Protein AF-A0A931K0H1-F1 (afdb_monomer_lite)

Radius of gyration: 16.87 Å; chains: 1; bounding box: 22×52×44 Å

Structure (mmCIF, N/CA/C/O backbone):
data_AF-A0A931K0H1-F1
#
_entry.id   AF-A0A931K0H1-F1
#
loop_
_atom_site.group_PDB
_atom_site.id
_atom_site.type_symbol
_atom_site.label_atom_id
_atom_site.label_alt_id
_atom_site.label_comp_id
_atom_site.label_asym_id
_atom_site.label_entity_id
_atom_site.label_seq_id
_atom_site.pdbx_PDB_ins_code
_atom_site.Cartn_x
_atom_site.Cartn_y
_atom_site.Cartn_z
_atom_site.occupancy
_atom_site.B_iso_or_equiv
_atom_site.auth_seq_id
_atom_site.auth_comp_id
_atom_site.auth_asym_id
_atom_site.auth_atom_id
_atom_site.pdbx_PDB_model_num
ATOM 1 N N . MET A 1 1 ? -1.322 1.749 -19.713 1.00 59.88 1 MET A N 1
ATOM 2 C CA . MET A 1 1 ? -0.514 2.355 -18.630 1.00 59.88 1 MET A CA 1
ATOM 3 C C . MET A 1 1 ? 0.472 1.309 -18.141 1.00 59.88 1 MET A C 1
ATOM 5 O O . MET A 1 1 ? 0.106 0.142 -18.117 1.00 59.88 1 MET A O 1
ATOM 9 N N . SER A 1 2 ? 1.706 1.688 -17.807 1.00 84.31 2 SER A N 1
ATOM 10 C CA . SER A 1 2 ? 2.640 0.788 -17.116 1.00 84.31 2 SER A CA 1
ATOM 11 C C . SER A 1 2 ? 2.111 0.488 -15.710 1.00 84.31 2 SER A C 1
ATOM 13 O O . SER A 1 2 ? 1.682 1.417 -15.027 1.00 84.31 2 SER A O 1
ATOM 15 N N . TRP A 1 3 ? 2.132 -0.776 -15.285 1.00 93.19 3 TRP A N 1
ATOM 16 C CA . TRP A 1 3 ? 1.662 -1.197 -13.960 1.00 93.19 3 TRP A CA 1
ATOM 17 C C . TRP A 1 3 ? 2.408 -0.461 -12.834 1.00 93.19 3 TRP A C 1
ATOM 19 O O . TRP A 1 3 ? 3.633 -0.319 -12.902 1.00 93.19 3 TRP A O 1
ATOM 29 N N . ASN A 1 4 ? 1.680 -0.010 -11.804 1.00 96.75 4 ASN A N 1
ATOM 30 C CA . ASN A 1 4 ? 2.255 0.597 -10.607 1.00 96.75 4 ASN A CA 1
ATOM 31 C C . ASN A 1 4 ? 1.677 -0.013 -9.328 1.00 96.75 4 ASN A C 1
ATOM 33 O O . ASN A 1 4 ? 0.460 -0.061 -9.164 1.00 96.75 4 ASN A O 1
ATOM 37 N N . VAL A 1 5 ? 2.541 -0.402 -8.391 1.00 97.06 5 VAL A N 1
ATOM 38 C CA . VAL A 1 5 ? 2.128 -1.065 -7.148 1.00 97.06 5 VAL A CA 1
ATOM 39 C C . VAL A 1 5 ? 1.217 -0.200 -6.273 1.00 97.06 5 VAL A C 1
ATOM 41 O O . VAL A 1 5 ? 0.266 -0.704 -5.689 1.00 97.06 5 VAL A O 1
ATOM 44 N N . VAL A 1 6 ? 1.466 1.110 -6.174 1.00 97.19 6 VAL A N 1
ATOM 45 C CA . VAL A 1 6 ? 0.649 1.992 -5.323 1.00 97.19 6 VAL A CA 1
ATOM 46 C C . VAL A 1 6 ? -0.725 2.209 -5.942 1.00 97.19 6 VAL A C 1
ATOM 48 O O . VAL A 1 6 ? -1.716 2.216 -5.218 1.00 97.19 6 VAL A O 1
ATOM 51 N N . ASP A 1 7 ? -0.786 2.346 -7.264 1.00 97.06 7 ASP A N 1
ATOM 52 C CA . ASP A 1 7 ? -2.053 2.515 -7.976 1.00 97.06 7 ASP A CA 1
ATOM 53 C C . ASP A 1 7 ? -2.883 1.229 -7.929 1.00 97.06 7 ASP A C 1
ATOM 55 O O . ASP A 1 7 ? -4.067 1.281 -7.608 1.00 97.06 7 ASP A O 1
ATOM 59 N N . HIS A 1 8 ? -2.238 0.071 -8.078 1.00 96.75 8 HIS A N 1
ATOM 60 C CA . HIS A 1 8 ? -2.880 -1.225 -7.895 1.00 96.75 8 HIS A CA 1
ATOM 61 C C . HIS A 1 8 ? -3.484 -1.394 -6.488 1.00 96.75 8 HIS A C 1
ATOM 63 O O . HIS A 1 8 ? -4.616 -1.848 -6.342 1.00 96.75 8 HIS A O 1
ATOM 69 N N . LEU A 1 9 ? -2.787 -0.962 -5.429 1.00 96.94 9 LEU A N 1
ATOM 70 C CA . LEU A 1 9 ? -3.344 -0.995 -4.070 1.00 96.94 9 LEU A CA 1
ATOM 71 C C . LEU A 1 9 ? -4.582 -0.094 -3.916 1.00 96.94 9 LEU A C 1
ATOM 73 O O . LEU A 1 9 ? -5.497 -0.437 -3.166 1.00 96.94 9 LEU A O 1
ATOM 77 N N . LEU A 1 10 ? -4.635 1.046 -4.612 1.00 96.81 10 LEU A N 1
ATOM 78 C CA . LEU A 1 10 ? -5.827 1.900 -4.620 1.00 96.81 10 LEU A CA 1
ATOM 79 C C . LEU A 1 10 ? -6.997 1.208 -5.333 1.00 96.81 10 LEU A C 1
ATOM 81 O O . LEU A 1 10 ? -8.118 1.226 -4.828 1.00 96.81 10 LEU A O 1
ATOM 85 N N . GLU A 1 11 ? -6.731 0.538 -6.455 1.00 95.81 11 GLU A N 1
ATOM 86 C CA . GLU A 1 11 ? -7.726 -0.251 -7.197 1.00 95.81 11 GLU A CA 1
ATOM 87 C C . GLU A 1 11 ? -8.282 -1.421 -6.370 1.00 95.81 11 GLU A C 1
ATOM 89 O O . GLU A 1 11 ? -9.476 -1.709 -6.436 1.00 95.81 11 GLU A O 1
ATOM 94 N N . LEU A 1 12 ? -7.453 -2.047 -5.526 1.00 94.94 12 LEU A N 1
ATOM 95 C CA . LEU A 1 12 ? -7.867 -3.111 -4.602 1.00 94.94 12 LEU A CA 1
ATOM 96 C C . LEU A 1 12 ? -8.744 -2.626 -3.433 1.00 94.94 12 LEU A C 1
ATOM 98 O O . LEU A 1 12 ? -9.278 -3.450 -2.688 1.00 94.94 12 LEU A O 1
ATOM 102 N N . GLY A 1 13 ? -8.910 -1.312 -3.259 1.00 95.69 13 GLY A N 1
ATOM 103 C CA . GLY A 1 13 ? -9.877 -0.736 -2.323 1.00 95.69 13 GLY A CA 1
ATOM 104 C C . GLY A 1 13 ? -9.297 0.199 -1.266 1.00 95.69 13 GLY A C 1
ATOM 105 O O . GLY A 1 13 ? -10.061 0.730 -0.452 1.00 95.69 13 GLY A O 1
ATOM 106 N N . PHE A 1 14 ? -7.981 0.450 -1.250 1.00 96.56 14 PHE A N 1
ATOM 107 C CA . PHE A 1 14 ? -7.453 1.525 -0.409 1.00 96.56 14 PHE A CA 1
ATOM 108 C C . PHE A 1 14 ? -7.957 2.864 -0.947 1.00 96.56 14 PHE A C 1
ATOM 110 O O . PHE A 1 14 ? -7.748 3.204 -2.106 1.00 96.56 14 PHE A O 1
ATOM 117 N N . LYS A 1 15 ? -8.602 3.672 -0.101 1.00 94.81 15 LYS A N 1
ATOM 118 C CA . LYS A 1 15 ? -9.233 4.918 -0.566 1.00 94.81 15 LYS A CA 1
ATOM 119 C C . LYS A 1 15 ? -8.217 6.018 -0.841 1.00 94.81 15 LYS A C 1
ATOM 121 O O . LYS A 1 15 ? -8.466 6.902 -1.654 1.00 94.81 15 LYS A O 1
ATOM 126 N N . THR A 1 16 ? -7.101 6.017 -0.112 1.00 96.75 16 THR A N 1
ATOM 127 C CA . THR A 1 16 ? -6.084 7.068 -0.197 1.00 96.75 16 THR A CA 1
ATOM 128 C C . THR A 1 16 ? -4.683 6.524 0.060 1.00 96.75 16 THR A C 1
ATOM 130 O O . THR A 1 16 ? -4.489 5.531 0.762 1.00 96.75 16 THR A O 1
ATOM 133 N N . GLN A 1 17 ? -3.674 7.254 -0.420 1.00 96.00 17 GLN A N 1
ATOM 134 C CA . GLN A 1 17 ? -2.272 6.994 -0.078 1.00 96.00 17 GLN A CA 1
ATOM 135 C C . GLN A 1 17 ? -1.997 7.100 1.431 1.00 96.00 17 GLN A C 1
ATOM 137 O O . GLN A 1 17 ? -1.103 6.428 1.939 1.00 96.00 17 GLN A O 1
ATOM 142 N N . ALA A 1 18 ? -2.773 7.907 2.162 1.00 96.44 18 ALA A N 1
ATOM 143 C CA . ALA A 1 18 ? -2.655 8.000 3.614 1.00 96.44 18 ALA A CA 1
ATOM 144 C C . ALA A 1 18 ? -3.051 6.681 4.299 1.00 96.44 18 ALA A C 1
ATOM 146 O O . ALA A 1 18 ? -2.337 6.231 5.192 1.00 96.44 18 ALA A O 1
ATOM 147 N N . GLN A 1 19 ? -4.117 6.018 3.832 1.00 96.81 19 GLN A N 1
ATOM 148 C CA . GLN A 1 19 ? -4.501 4.696 4.341 1.00 96.81 19 GLN A CA 1
ATOM 149 C C . GLN A 1 19 ? -3.448 3.631 4.024 1.00 96.81 19 GLN A C 1
ATOM 151 O O . GLN A 1 19 ? -3.137 2.810 4.882 1.00 96.81 19 GLN A O 1
ATOM 156 N N . ILE A 1 20 ? -2.844 3.676 2.831 1.00 97.50 20 ILE A N 1
ATOM 157 C CA . ILE A 1 20 ? -1.710 2.801 2.488 1.00 97.50 20 ILE A CA 1
ATOM 158 C C . ILE A 1 20 ? -0.552 3.036 3.470 1.00 97.50 20 ILE A C 1
ATOM 160 O O . ILE A 1 20 ? 0.030 2.084 3.986 1.00 97.50 20 ILE A O 1
ATOM 164 N N . GLY A 1 21 ? -0.231 4.296 3.777 1.00 97.69 21 GLY A N 1
ATOM 165 C CA . GLY A 1 21 ? 0.816 4.642 4.738 1.00 97.69 21 GLY A CA 1
ATOM 166 C C . GLY A 1 21 ? 0.533 4.124 6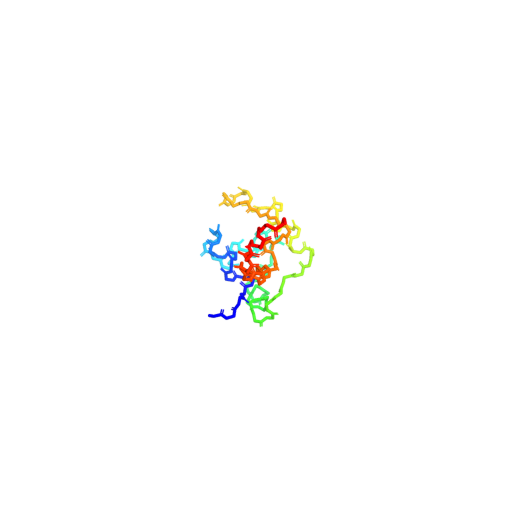.150 1.00 97.69 21 GLY A C 1
ATOM 167 O O . GLY A 1 21 ? 1.411 3.523 6.774 1.00 97.69 21 GLY A O 1
ATOM 168 N N . GLU A 1 22 ? -0.697 4.295 6.634 1.00 97.62 22 GLU A N 1
ATOM 169 C CA . GLU A 1 22 ? -1.154 3.786 7.929 1.00 97.62 22 GLU A CA 1
ATOM 170 C C . GLU A 1 22 ? -1.054 2.254 7.993 1.00 97.62 22 GLU A C 1
ATOM 172 O O . GLU A 1 22 ? -0.369 1.717 8.870 1.00 97.62 22 GLU A O 1
ATOM 177 N N . ALA A 1 23 ? -1.621 1.554 7.006 1.00 97.44 23 ALA A N 1
ATOM 178 C CA . ALA A 1 23 ? -1.574 0.098 6.885 1.00 97.44 23 ALA A CA 1
ATOM 179 C C . ALA A 1 23 ? -0.137 -0.438 6.768 1.00 97.44 23 ALA A C 1
ATOM 181 O O . ALA A 1 23 ? 0.197 -1.491 7.316 1.00 97.44 23 ALA A O 1
ATOM 182 N N . ALA A 1 24 ? 0.762 0.319 6.140 1.00 97.25 24 ALA A N 1
ATOM 183 C CA . ALA A 1 24 ? 2.183 0.002 6.066 1.00 97.25 24 ALA A CA 1
ATOM 184 C C . ALA A 1 24 ? 2.935 0.196 7.403 1.00 97.25 24 ALA A C 1
ATOM 186 O O . ALA A 1 24 ? 4.155 0.005 7.460 1.00 97.25 24 ALA A O 1
ATOM 187 N N . GLY A 1 25 ? 2.249 0.551 8.492 1.00 95.62 25 GLY A N 1
ATOM 188 C CA . GLY A 1 25 ? 2.828 0.806 9.812 1.00 95.62 25 GLY A CA 1
ATOM 189 C C . GLY A 1 25 ? 3.270 2.258 9.989 1.00 95.62 25 GLY A C 1
ATOM 190 O O . GLY A 1 25 ? 4.388 2.501 10.450 1.00 95.62 25 GLY A O 1
ATOM 191 N N . GLY A 1 26 ? 2.444 3.207 9.544 1.00 94.88 26 GLY A N 1
ATOM 192 C CA . GLY A 1 26 ? 2.666 4.644 9.729 1.00 94.88 26 GLY A CA 1
ATOM 193 C C . GLY A 1 26 ? 3.747 5.245 8.828 1.00 94.88 26 GLY A C 1
ATOM 194 O O . GLY A 1 26 ? 4.578 6.025 9.289 1.00 94.88 26 GLY A O 1
ATOM 195 N N . ALA A 1 27 ? 3.800 4.860 7.552 1.00 95.06 27 ALA A N 1
ATOM 196 C CA . ALA A 1 27 ? 4.633 5.567 6.582 1.00 95.06 27 ALA A CA 1
ATOM 197 C C . ALA A 1 27 ? 4.064 6.965 6.289 1.00 95.06 27 ALA A C 1
ATOM 199 O O . ALA A 1 27 ? 2.852 7.147 6.188 1.00 95.06 27 ALA A O 1
ATOM 200 N N . SER A 1 28 ? 4.949 7.952 6.147 1.00 95.06 28 SER A N 1
ATOM 201 C CA . SER A 1 28 ? 4.559 9.326 5.833 1.00 95.06 28 SER A CA 1
ATOM 202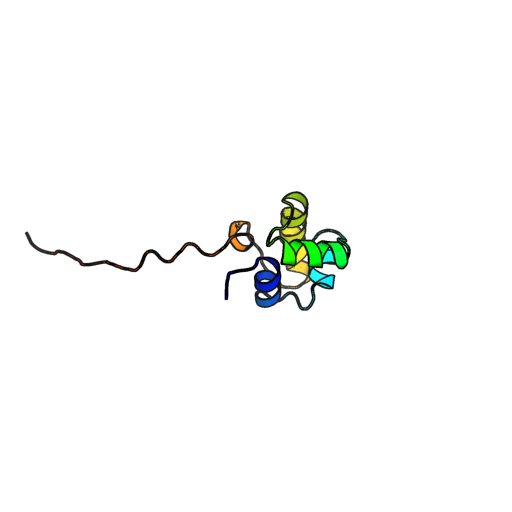 C C . SER A 1 28 ? 4.069 9.456 4.388 1.00 95.06 28 SER A C 1
ATOM 204 O O . SER A 1 28 ? 4.465 8.686 3.511 1.00 95.06 28 SER A O 1
ATOM 206 N N . GLN A 1 29 ? 3.248 10.474 4.119 1.00 92.88 29 GLN A N 1
ATOM 207 C CA . GLN A 1 29 ? 2.709 10.731 2.780 1.00 92.88 29 GLN A CA 1
ATOM 208 C C . GLN A 1 29 ? 3.805 10.957 1.711 1.00 92.88 29 GLN A C 1
ATOM 210 O O . GLN A 1 29 ? 3.697 10.342 0.650 1.00 92.88 29 GLN A O 1
ATOM 215 N N . PRO A 1 30 ? 4.917 11.679 1.983 1.00 96.25 30 PRO A N 1
ATOM 216 C CA . PRO A 1 30 ? 6.055 11.731 1.058 1.00 96.25 30 PRO A CA 1
ATOM 217 C C . PRO A 1 30 ? 6.708 10.365 0.813 1.00 96.25 30 PRO A C 1
ATOM 219 O O . PRO A 1 30 ? 7.166 10.086 -0.291 1.00 96.25 30 PRO A O 1
ATOM 222 N N . GLY A 1 31 ? 6.733 9.492 1.825 1.00 96.88 31 GLY A N 1
ATOM 223 C CA . GLY A 1 31 ? 7.242 8.129 1.687 1.00 96.88 31 GLY A CA 1
ATOM 224 C C . GLY A 1 31 ? 6.397 7.291 0.729 1.00 96.88 31 GLY A C 1
ATOM 225 O O . GLY A 1 31 ? 6.945 6.633 -0.148 1.00 96.88 31 GLY A O 1
ATOM 226 N N . VAL A 1 32 ? 5.069 7.367 0.843 1.00 96.81 32 VAL A N 1
ATOM 227 C CA . VAL A 1 32 ? 4.152 6.668 -0.074 1.00 96.81 32 VAL A CA 1
ATOM 228 C C . VAL A 1 32 ? 4.226 7.255 -1.488 1.00 96.81 32 VAL A C 1
ATOM 230 O O . VAL A 1 32 ? 4.247 6.507 -2.464 1.00 96.81 32 VAL A O 1
ATOM 233 N N . ALA A 1 33 ? 4.340 8.580 -1.618 1.00 96.75 33 ALA A N 1
ATOM 234 C CA . ALA A 1 33 ? 4.545 9.230 -2.9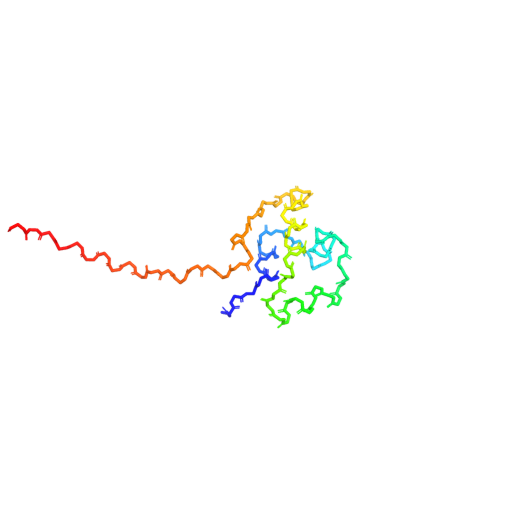12 1.00 96.75 33 ALA A CA 1
ATOM 235 C C . ALA A 1 33 ? 5.850 8.766 -3.584 1.00 96.75 33 ALA A C 1
ATOM 237 O O . ALA A 1 33 ? 5.866 8.496 -4.785 1.00 96.75 33 ALA A O 1
ATOM 238 N N . ARG A 1 34 ? 6.922 8.594 -2.800 1.00 97.62 34 ARG A N 1
ATOM 239 C CA . ARG A 1 34 ? 8.186 8.027 -3.276 1.00 97.62 34 ARG A CA 1
ATOM 240 C C . ARG A 1 34 ? 8.024 6.586 -3.763 1.00 97.62 34 ARG A C 1
ATOM 242 O O . ARG A 1 34 ? 8.527 6.273 -4.833 1.00 97.62 34 ARG A O 1
ATOM 249 N N . TRP A 1 35 ? 7.282 5.737 -3.049 1.00 97.56 35 TRP A N 1
ATOM 250 C CA . TRP A 1 35 ? 7.002 4.363 -3.503 1.00 97.56 35 TRP A CA 1
ATOM 251 C C . TRP A 1 35 ? 6.276 4.328 -4.842 1.00 97.56 35 TRP A C 1
ATOM 253 O O . TRP A 1 35 ? 6.581 3.490 -5.686 1.00 97.56 35 TRP A O 1
ATOM 263 N N . ARG A 1 36 ? 5.340 5.261 -5.057 1.00 96.81 36 ARG A N 1
ATOM 264 C CA . ARG A 1 36 ? 4.651 5.404 -6.341 1.00 96.81 36 ARG A CA 1
ATOM 265 C C . ARG A 1 36 ? 5.625 5.812 -7.443 1.00 96.81 36 ARG A C 1
ATOM 267 O O . ARG A 1 36 ? 5.609 5.200 -8.503 1.00 96.81 36 ARG A O 1
ATOM 274 N N . ALA A 1 37 ? 6.482 6.800 -7.187 1.00 96.62 37 ALA A N 1
ATOM 275 C CA . ALA A 1 37 ? 7.477 7.266 -8.153 1.00 96.62 37 ALA A CA 1
ATOM 276 C C . ALA A 1 37 ? 8.513 6.184 -8.511 1.00 96.62 37 ALA A C 1
ATOM 278 O O . ALA A 1 37 ? 8.889 6.053 -9.670 1.00 96.62 37 ALA A O 1
ATOM 279 N N . GLU A 1 38 ? 8.944 5.393 -7.527 1.00 96.69 38 GLU A N 1
ATOM 280 C CA . GLU A 1 38 ? 9.919 4.305 -7.693 1.00 96.69 38 GLU A CA 1
ATOM 281 C C . GLU A 1 38 ? 9.275 2.976 -8.124 1.00 96.69 38 GLU A C 1
ATOM 283 O O . GLU A 1 38 ? 9.985 2.006 -8.377 1.00 96.69 38 GLU A O 1
ATOM 288 N 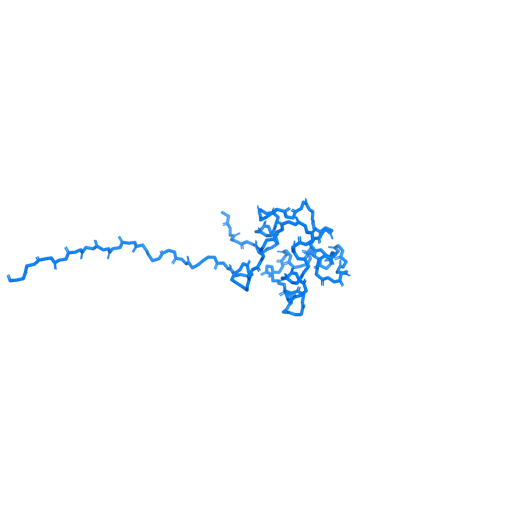N . ASN A 1 39 ? 7.942 2.917 -8.186 1.00 96.50 39 ASN A N 1
ATOM 289 C CA . ASN A 1 39 ? 7.162 1.701 -8.408 1.00 96.50 39 ASN A CA 1
ATOM 290 C C . ASN A 1 39 ? 7.596 0.518 -7.517 1.00 96.50 39 ASN A C 1
ATOM 292 O O . ASN A 1 39 ? 7.764 -0.611 -7.976 1.00 96.50 39 ASN A O 1
ATOM 296 N N . SER A 1 40 ? 7.843 0.787 -6.235 1.00 96.25 40 SER A N 1
ATOM 297 C CA . SER A 1 40 ? 8.368 -0.211 -5.304 1.00 96.25 40 SER A CA 1
ATOM 298 C C . SER A 1 40 ? 7.987 0.107 -3.864 1.00 96.25 40 SER A C 1
ATOM 300 O O . SER A 1 40 ? 8.031 1.257 -3.431 1.00 96.25 40 SER A O 1
ATOM 302 N N . ILE A 1 41 ? 7.639 -0.929 -3.096 1.00 97.12 41 ILE A N 1
ATOM 303 C CA . ILE A 1 41 ? 7.348 -0.833 -1.660 1.00 97.12 41 ILE A CA 1
ATOM 304 C C . ILE A 1 41 ? 8.375 -1.679 -0.900 1.00 97.12 41 ILE A C 1
ATOM 306 O O . ILE A 1 41 ? 8.522 -2.861 -1.212 1.00 97.12 41 ILE A O 1
ATOM 310 N N . PRO A 1 42 ? 9.048 -1.152 0.141 1.00 96.81 42 PRO A N 1
ATOM 311 C CA . PRO A 1 42 ? 10.016 -1.925 0.918 1.00 96.81 42 PRO A CA 1
ATOM 312 C C . PRO A 1 42 ? 9.404 -3.189 1.538 1.00 96.81 42 PRO A C 1
ATOM 314 O O . PRO A 1 42 ? 8.326 -3.131 2.129 1.00 96.81 42 PRO A O 1
ATOM 317 N N . SER A 1 43 ? 10.121 -4.316 1.539 1.00 96.25 43 SER A N 1
ATOM 318 C CA . SER A 1 43 ? 9.592 -5.618 1.997 1.00 96.25 43 SER A CA 1
ATOM 319 C C . SER A 1 43 ? 9.087 -5.616 3.448 1.00 96.25 43 SER A C 1
ATOM 321 O O . SER A 1 43 ? 8.133 -6.311 3.796 1.00 96.25 43 SER A O 1
ATOM 323 N N . LYS A 1 44 ? 9.684 -4.799 4.331 1.00 95.56 44 LYS A N 1
ATOM 324 C CA . LYS A 1 44 ? 9.172 -4.603 5.703 1.00 95.56 44 LYS A CA 1
ATOM 325 C C . LYS A 1 44 ? 7.772 -3.973 5.703 1.00 95.56 44 LYS A C 1
ATOM 327 O O . LYS A 1 44 ? 6.946 -4.347 6.525 1.00 95.56 44 LYS A O 1
ATOM 332 N N . ARG A 1 45 ? 7.512 -3.039 4.786 1.00 97.31 45 ARG A N 1
ATOM 333 C CA . ARG A 1 45 ? 6.228 -2.342 4.627 1.00 97.31 45 ARG A CA 1
ATOM 334 C C . ARG A 1 45 ? 5.193 -3.217 3.920 1.00 97.31 45 ARG A C 1
ATOM 336 O O . ARG A 1 45 ? 4.047 -3.206 4.347 1.00 97.31 45 ARG A O 1
ATOM 343 N N . GLN A 1 46 ? 5.605 -4.034 2.947 1.00 97.94 46 GLN A N 1
ATOM 344 C CA . GLN A 1 46 ? 4.741 -5.047 2.320 1.00 97.94 46 GLN A CA 1
ATOM 345 C C . GLN A 1 46 ? 4.154 -6.010 3.364 1.00 97.94 46 GLN A C 1
ATOM 347 O O . GLN A 1 46 ? 2.945 -6.210 3.414 1.00 97.94 46 GLN A O 1
ATOM 352 N N . ARG A 1 47 ? 4.989 -6.534 4.277 1.00 97.38 47 ARG A N 1
ATOM 353 C CA . ARG A 1 47 ? 4.519 -7.389 5.383 1.00 97.38 47 ARG A CA 1
ATOM 354 C C . ARG A 1 47 ? 3.487 -6.690 6.269 1.00 97.38 47 ARG A C 1
ATOM 356 O O . ARG A 1 47 ? 2.471 -7.291 6.606 1.00 97.38 47 ARG A O 1
ATOM 363 N N . SER A 1 48 ? 3.728 -5.426 6.621 1.00 97.88 48 SER A N 1
ATOM 364 C CA . SER A 1 48 ? 2.763 -4.635 7.392 1.00 97.88 48 SER A CA 1
ATOM 365 C C . SER A 1 48 ? 1.454 -4.421 6.632 1.00 97.88 48 SER A C 1
ATOM 367 O O . SER A 1 48 ? 0.390 -4.549 7.228 1.00 97.88 48 SER A O 1
ATOM 369 N N . LEU A 1 49 ? 1.524 -4.141 5.326 1.00 97.88 49 LEU A N 1
ATOM 370 C CA . LEU A 1 49 ? 0.347 -3.976 4.473 1.00 97.88 49 LEU A CA 1
ATOM 371 C C . LEU A 1 49 ? -0.503 -5.243 4.453 1.00 97.88 49 LEU A C 1
ATOM 373 O O . LEU A 1 49 ? -1.693 -5.155 4.726 1.00 97.88 49 LEU A O 1
ATOM 377 N N . ILE A 1 50 ? 0.101 -6.413 4.230 1.00 98.12 50 ILE A N 1
ATOM 378 C CA . ILE A 1 50 ? -0.614 -7.699 4.263 1.00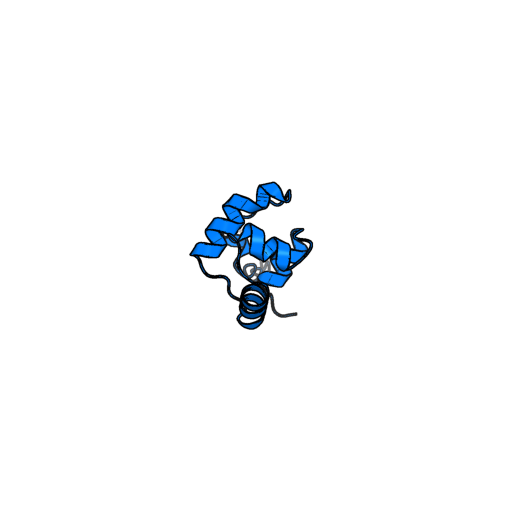 98.12 50 ILE A CA 1
ATOM 379 C C . ILE A 1 50 ? -1.297 -7.906 5.622 1.00 98.12 50 ILE A C 1
ATOM 381 O O . ILE A 1 50 ? -2.473 -8.256 5.679 1.00 98.12 50 ILE A O 1
ATOM 385 N N . ALA A 1 51 ? -0.583 -7.645 6.720 1.00 97.75 51 ALA A N 1
ATOM 386 C CA . ALA A 1 51 ? -1.114 -7.841 8.067 1.00 97.75 51 ALA A CA 1
ATOM 387 C C . ALA A 1 51 ? -2.258 -6.872 8.425 1.00 97.75 51 ALA A C 1
ATOM 389 O O . ALA A 1 51 ? -3.153 -7.233 9.187 1.00 97.75 51 ALA A O 1
ATOM 390 N N . ASN A 1 52 ? -2.235 -5.640 7.905 1.00 97.88 52 ASN A N 1
ATOM 391 C CA . ASN A 1 52 ? -3.192 -4.592 8.269 1.00 97.88 52 ASN A CA 1
ATOM 392 C C . ASN A 1 52 ? -4.305 -4.367 7.238 1.00 97.88 52 ASN A C 1
ATOM 394 O O . ASN A 1 52 ? -5.320 -3.776 7.598 1.00 97.88 52 ASN A O 1
ATOM 398 N N . ALA A 1 53 ? -4.165 -4.842 5.999 1.00 97.25 53 ALA A N 1
ATOM 399 C CA . ALA A 1 53 ? -5.176 -4.715 4.948 1.00 97.25 53 ALA A CA 1
ATOM 400 C C . ALA A 1 53 ? -6.583 -5.203 5.358 1.00 97.25 53 ALA A C 1
ATOM 402 O O . ALA A 1 53 ? -7.549 -4.498 5.044 1.00 97.25 53 ALA A O 1
ATOM 403 N N . PRO A 1 54 ? -6.747 -6.291 6.147 1.00 97.50 54 PRO A N 1
ATOM 404 C CA . PRO A 1 54 ? -8.071 -6.728 6.593 1.00 97.50 54 PRO A CA 1
ATOM 405 C C . PRO A 1 54 ? -8.842 -5.682 7.409 1.00 97.50 54 PRO A C 1
ATOM 407 O O . PRO A 1 54 ? -10.069 -5.675 7.375 1.00 97.50 54 PRO A O 1
ATOM 410 N N . LYS A 1 55 ? -8.151 -4.753 8.091 1.00 96.56 55 LYS A N 1
ATOM 411 C CA . LYS A 1 55 ? -8.786 -3.639 8.827 1.00 96.56 55 LYS A CA 1
ATOM 412 C C . LYS A 1 55 ? -9.532 -2.673 7.903 1.00 96.56 55 LYS A C 1
ATOM 414 O O . LYS A 1 55 ? -10.438 -1.977 8.346 1.00 96.56 55 LYS A O 1
ATOM 419 N N . TYR A 1 56 ? -9.155 -2.653 6.627 1.00 95.69 56 TYR A N 1
ATOM 420 C CA . TYR A 1 56 ? -9.772 -1.850 5.575 1.00 95.69 56 TYR A CA 1
ATOM 421 C C . TYR A 1 56 ? -10.704 -2.686 4.684 1.00 95.69 56 TYR A C 1
ATOM 423 O O . TYR A 1 56 ? -11.190 -2.183 3.677 1.00 95.69 56 TYR A O 1
ATOM 431 N N . GLY A 1 57 ? -10.960 -3.954 5.035 1.00 96.12 57 GLY A N 1
ATOM 432 C CA . GLY A 1 57 ? -11.775 -4.871 4.231 1.00 96.12 57 GLY A CA 1
ATOM 433 C C . GLY A 1 57 ? -11.061 -5.432 2.998 1.00 96.12 57 GLY A C 1
ATOM 434 O O . GLY A 1 57 ? -11.711 -6.012 2.135 1.00 96.12 57 GLY A O 1
ATOM 435 N N . ILE A 1 58 ? -9.737 -5.280 2.914 1.00 96.75 58 ILE A N 1
ATOM 436 C CA . ILE A 1 58 ? -8.930 -5.687 1.761 1.00 96.75 58 ILE A CA 1
ATOM 437 C C . ILE A 1 58 ? -8.179 -6.969 2.111 1.00 96.75 58 ILE A C 1
ATOM 439 O O . ILE A 1 58 ? -7.643 -7.119 3.213 1.00 96.75 58 ILE A O 1
ATOM 443 N N . ARG A 1 59 ? -8.111 -7.901 1.162 1.00 96.25 59 ARG A N 1
ATOM 444 C CA . ARG A 1 59 ? -7.232 -9.068 1.252 1.00 96.25 59 ARG A CA 1
ATOM 445 C C . ARG A 1 59 ? -6.042 -8.832 0.343 1.00 96.25 59 ARG A C 1
ATOM 447 O O . ARG A 1 59 ? -6.227 -8.631 -0.848 1.00 96.25 59 ARG A O 1
ATOM 454 N N . LEU A 1 60 ? -4.852 -8.854 0.929 1.00 96.56 60 LEU A N 1
ATOM 455 C CA . LEU A 1 60 ? -3.599 -8.786 0.193 1.00 96.56 60 LEU A CA 1
ATOM 456 C C . LEU A 1 60 ? -2.830 -10.089 0.346 1.00 96.56 60 LEU A C 1
ATOM 458 O O . LEU A 1 60 ? -2.868 -10.754 1.384 1.00 96.56 60 LEU A O 1
ATOM 462 N N . SER A 1 61 ? -2.072 -10.385 -0.687 1.00 96.06 61 SER A N 1
ATOM 463 C CA . SER A 1 61 ? -1.146 -11.487 -0.818 1.00 96.06 61 SER A CA 1
ATOM 464 C C . SER A 1 61 ? 0.213 -10.952 -1.288 1.00 96.06 61 SER A C 1
ATOM 466 O O . SER A 1 61 ? 0.314 -9.820 -1.765 1.00 96.06 61 SER A O 1
ATOM 468 N N . PRO A 1 62 ? 1.293 -11.739 -1.171 1.00 95.62 62 PRO A N 1
ATOM 469 C CA . PRO A 1 62 ? 2.595 -11.328 -1.687 1.00 95.62 62 PRO A CA 1
ATOM 470 C C . PRO A 1 62 ? 2.606 -11.022 -3.192 1.00 95.62 62 PRO A C 1
ATOM 472 O O . PRO A 1 62 ? 3.411 -10.203 -3.622 1.00 95.62 62 PRO A O 1
ATOM 475 N N . THR A 1 63 ? 1.733 -11.647 -3.989 1.00 94.81 63 THR A N 1
ATOM 476 C CA . THR A 1 63 ? 1.687 -11.450 -5.447 1.00 94.81 63 THR A CA 1
ATOM 477 C C . THR A 1 63 ? 1.138 -10.087 -5.854 1.00 94.81 63 THR A C 1
ATOM 479 O O . THR A 1 63 ? 1.529 -9.587 -6.900 1.00 94.81 63 THR A O 1
ATOM 482 N N . ASP A 1 64 ? 0.335 -9.436 -5.006 1.00 95.31 64 ASP A N 1
ATOM 483 C CA . ASP A 1 64 ? -0.236 -8.106 -5.289 1.00 95.31 64 ASP A CA 1
ATOM 484 C C . ASP A 1 64 ? 0.831 -6.991 -5.311 1.00 95.31 64 ASP A C 1
ATOM 486 O O . ASP A 1 64 ? 0.574 -5.862 -5.717 1.00 95.31 64 ASP A O 1
ATOM 490 N N . PHE A 1 65 ? 2.061 -7.279 -4.875 1.00 96.19 65 PHE A N 1
ATOM 491 C CA . PHE A 1 65 ? 3.178 -6.327 -4.920 1.00 96.19 65 PHE A CA 1
ATOM 492 C C . PHE A 1 65 ? 4.006 -6.411 -6.202 1.00 96.19 65 PHE A C 1
ATOM 494 O O . PHE A 1 65 ? 5.028 -5.729 -6.307 1.00 96.19 65 PHE A O 1
ATOM 501 N N . PHE A 1 66 ? 3.587 -7.233 -7.162 1.00 93.88 66 PHE A N 1
ATOM 502 C CA . PHE A 1 66 ? 4.295 -7.471 -8.410 1.00 93.88 66 PHE A CA 1
ATOM 503 C C . PHE A 1 66 ? 3.345 -7.311 -9.597 1.00 93.88 66 PHE A C 1
ATOM 505 O O . PHE A 1 66 ? 2.141 -7.534 -9.455 1.00 93.88 66 PHE A O 1
ATOM 512 N N . PRO A 1 67 ? 3.865 -6.922 -10.774 1.00 91.31 67 PRO A N 1
ATOM 513 C CA . PRO A 1 67 ? 3.046 -6.866 -11.971 1.00 91.31 67 PRO A CA 1
ATOM 514 C C . PRO A 1 67 ? 2.450 -8.248 -12.265 1.00 91.31 67 PRO A C 1
ATOM 516 O O . PRO A 1 67 ? 3.120 -9.260 -12.024 1.00 91.31 67 PRO A O 1
ATOM 519 N N . PRO A 1 68 ? 1.217 -8.304 -12.800 1.00 85.75 68 PRO A N 1
ATOM 520 C CA . PRO A 1 68 ? 0.647 -9.562 -13.252 1.00 85.75 68 PRO A CA 1
ATOM 521 C C . PRO A 1 68 ? 1.602 -10.199 -14.260 1.00 85.75 68 PRO A C 1
ATOM 523 O O . PRO A 1 68 ? 2.241 -9.496 -15.052 1.00 85.75 68 PRO A O 1
ATOM 526 N N . ALA A 1 69 ? 1.722 -11.527 -14.204 1.00 81.81 69 ALA A N 1
ATOM 527 C CA . ALA A 1 69 ? 2.498 -12.249 -15.199 1.00 81.81 69 ALA A CA 1
ATOM 528 C C . ALA A 1 69 ? 2.000 -11.825 -16.589 1.00 81.81 69 ALA A C 1
ATOM 530 O O . ALA A 1 69 ? 0.782 -11.713 -16.768 1.00 81.81 69 ALA A O 1
ATOM 531 N N . PRO A 1 70 ? 2.899 -11.553 -17.553 1.00 75.81 70 PRO A N 1
ATOM 532 C CA . PRO A 1 70 ? 2.463 -11.358 -18.923 1.00 75.81 70 PRO A CA 1
ATOM 533 C C . PRO A 1 70 ? 1.677 -12.611 -19.281 1.00 75.81 70 PRO A C 1
ATOM 535 O O . PRO A 1 70 ? 2.213 -13.715 -19.159 1.00 75.81 70 PRO A O 1
ATOM 538 N N . GLU A 1 71 ? 0.393 -12.449 -19.597 1.00 63.53 71 GLU A N 1
ATOM 539 C CA . GLU A 1 71 ? -0.438 -13.567 -20.011 1.00 63.53 71 GLU A CA 1
ATOM 540 C C . GLU A 1 71 ? 0.327 -14.271 -21.126 1.00 63.53 71 GLU A C 1
ATOM 542 O O . GLU A 1 71 ? 0.597 -13.673 -22.172 1.00 63.53 71 GLU A O 1
ATOM 547 N N . ALA A 1 72 ? 0.770 -15.504 -20.866 1.00 55.53 72 ALA A N 1
ATOM 548 C CA . ALA A 1 72 ? 1.231 -16.370 -21.928 1.00 55.53 72 ALA A CA 1
ATOM 549 C C . ALA A 1 72 ? 0.034 -16.452 -22.866 1.00 55.53 72 ALA A C 1
ATOM 551 O O . ALA A 1 72 ? -0.992 -17.033 -22.512 1.00 55.53 72 ALA A O 1
ATOM 552 N N . SER A 1 73 ? 0.127 -15.736 -23.986 1.00 52.25 73 SER A N 1
ATOM 553 C CA . SER A 1 73 ? -0.908 -15.722 -25.001 1.00 52.25 73 SER A CA 1
ATOM 554 C C . SER A 1 73 ? -1.229 -17.176 -25.282 1.00 52.25 73 SER A C 1
ATOM 556 O O . SER A 1 73 ? -0.323 -17.971 -25.528 1.00 52.25 73 SER A O 1
ATOM 558 N N . ALA A 1 74 ? -2.493 -17.534 -25.097 1.00 55.22 74 ALA A N 1
ATOM 559 C CA . ALA A 1 74 ? -2.974 -18.885 -25.269 1.00 55.22 74 ALA A CA 1
ATOM 560 C C . ALA A 1 74 ? -2.821 -19.295 -26.742 1.00 55.22 74 ALA A C 1
ATOM 562 O O . ALA A 1 74 ? -3.781 -19.273 -27.500 1.00 55.22 74 ALA A O 1
ATOM 563 N N . GLU A 1 75 ? -1.622 -19.693 -27.155 1.00 53.09 75 GLU A N 1
ATOM 564 C CA . GLU A 1 75 ? -1.422 -20.594 -28.282 1.00 53.09 75 GLU A CA 1
ATOM 565 C C . GLU A 1 75 ? -1.534 -22.016 -27.738 1.00 53.09 75 GLU A C 1
ATOM 567 O O . GLU A 1 75 ? -0.574 -22.768 -27.605 1.00 53.09 75 GLU A O 1
ATOM 572 N N . ALA A 1 76 ? -2.764 -22.361 -27.363 1.00 59.38 76 ALA A N 1
ATOM 573 C CA . ALA A 1 76 ? -3.219 -23.734 -27.381 1.00 59.38 76 ALA A CA 1
ATOM 574 C C . ALA A 1 76 ? -3.720 -24.019 -28.802 1.00 59.38 76 ALA A C 1
ATOM 576 O O . ALA A 1 76 ? -4.922 -24.016 -29.056 1.00 59.38 76 ALA A O 1
ATOM 577 N N . THR A 1 77 ? -2.811 -24.248 -29.748 1.00 61.34 77 THR A N 1
ATOM 578 C CA . THR A 1 77 ? -3.149 -25.106 -30.884 1.00 61.34 77 THR A CA 1
ATOM 579 C C . THR A 1 77 ? -2.954 -26.537 -30.420 1.00 61.34 77 THR A C 1
ATOM 581 O O . THR A 1 77 ? -1.851 -27.069 -30.337 1.00 61.34 77 THR A O 1
ATOM 584 N N . VAL A 1 78 ? -4.083 -27.116 -30.029 1.00 63.31 78 VAL A N 1
ATOM 585 C CA . VAL A 1 78 ? -4.307 -28.554 -29.982 1.00 63.31 78 VAL A CA 1
ATOM 586 C C . VAL A 1 78 ? -3.927 -29.102 -31.359 1.00 63.31 78 VAL A C 1
ATOM 588 O O . VAL A 1 78 ? -4.627 -28.817 -32.326 1.00 63.31 78 VAL A O 1
ATOM 591 N N . ASP A 1 79 ? -2.819 -29.832 -31.460 1.00 54.31 79 ASP A N 1
ATOM 592 C CA . ASP A 1 79 ? -2.598 -30.734 -32.591 1.00 54.31 79 ASP A CA 1
ATOM 593 C C . ASP A 1 79 ? -2.954 -32.143 -32.114 1.00 54.31 79 ASP A C 1
ATOM 595 O O . ASP A 1 79 ? -2.237 -32.798 -31.354 1.00 54.31 79 ASP A O 1
ATOM 599 N N . GLU A 1 80 ? -4.185 -32.504 -32.454 1.00 60.03 80 GLU A N 1
ATOM 600 C CA . GLU A 1 80 ? -4.789 -33.820 -32.328 1.00 60.03 80 GLU A CA 1
ATOM 601 C C . GLU A 1 80 ? -4.430 -34.667 -33.563 1.00 60.03 80 GLU A C 1
ATOM 603 O O . GLU A 1 80 ? -4.377 -34.139 -34.670 1.00 60.03 80 GLU A O 1
ATOM 608 N N . ALA A 1 81 ? -4.314 -35.984 -33.338 1.00 55.34 81 ALA A N 1
ATOM 609 C CA . ALA A 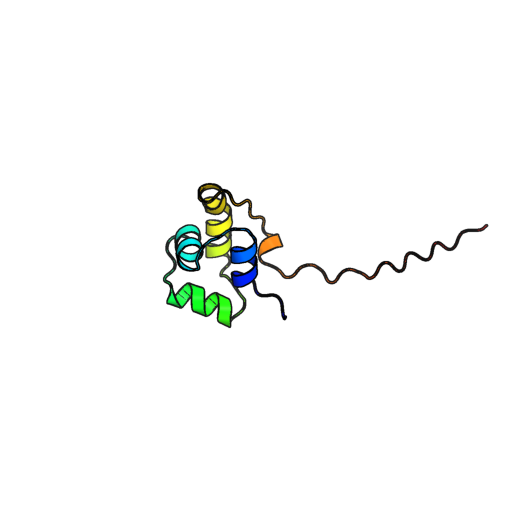1 81 ? -4.176 -37.112 -34.279 1.00 55.34 81 ALA A CA 1
ATOM 610 C C . ALA A 1 81 ? -2.723 -37.566 -34.552 1.00 55.34 81 ALA A C 1
ATOM 612 O O . ALA A 1 81 ? -1.936 -36.863 -35.171 1.00 55.34 81 ALA A O 1
ATOM 613 N N . ALA A 1 82 ? -2.244 -38.662 -33.947 1.00 49.66 82 ALA A N 1
ATOM 614 C CA . ALA A 1 82 ? -2.621 -40.075 -34.165 1.00 49.66 82 ALA A CA 1
ATOM 615 C C . ALA A 1 82 ? -2.212 -40.604 -35.548 1.00 49.66 82 ALA A C 1
ATOM 617 O O . ALA A 1 82 ? -2.778 -40.133 -36.557 1.00 49.66 82 ALA A O 1
#

pLDDT: mean 89.46, std 14.53, range [49.66, 98.12]

Foldseek 3Di:
DPDALLVLVVVQPDVDLCSLCVQLPNRDSVRSVVCRVVSADDPSSVVSNQVRVVVRVGHDDPCSSDDDDPPPPPPPPPPDDD

Secondary structure (DSSP, 8-state):
----HHHHHHHTT---HHHHHHHTTS--HHHHHHHHHHT---HHHHHHHHHHGGGGT----GGGGSPPPP------------

Sequence (82 aa):
MSWNVVDHLLELGFKTQAQIGEAAGGASQPGVARWRAENSIPSKRQRSLIANAPKYGIRLSPTDFFPPAPEASAEATVDEAA